Protein AF-A0AAJ2QF51-F1 (afdb_monomer_lite)

Sequence (92 aa):
MTASATRHLRKATSAWATVNISPVERFGRILVGLAAAIAGILLLTTATAALAVAMEVLLILTGFDLLVTGGLGHCPLYTKLGHIPRSLRSPL

Radius of gyration: 21.38 Å; chains: 1; bounding box: 45×31×70 Å

Structure (mmCIF, N/CA/C/O backbone):
data_AF-A0AAJ2QF51-F1
#
_entry.id   AF-A0AAJ2QF51-F1
#
loop_
_atom_site.group_PDB
_atom_site.id
_atom_site.type_symbol
_atom_site.label_atom_id
_atom_site.label_alt_id
_atom_site.label_comp_id
_atom_site.label_asym_id
_atom_site.label_entity_id
_atom_site.label_seq_id
_atom_site.pdbx_PDB_ins_code
_atom_site.Cartn_x
_atom_site.Cartn_y
_atom_site.Cartn_z
_atom_site.occupancy
_atom_site.B_iso_or_equiv
_atom_site.auth_seq_id
_atom_site.auth_comp_id
_atom_site.auth_asym_id
_atom_site.auth_atom_id
_atom_site.pdbx_PDB_model_num
ATOM 1 N N . MET A 1 1 ? -26.006 15.100 50.244 1.00 47.62 1 MET A N 1
ATOM 2 C CA . MET A 1 1 ? -26.751 14.742 49.017 1.00 47.62 1 MET A CA 1
ATOM 3 C C . MET A 1 1 ? -26.331 15.701 47.907 1.00 47.62 1 MET A C 1
ATOM 5 O O . MET A 1 1 ? -26.825 16.807 47.955 1.00 47.62 1 MET A O 1
ATOM 9 N N . THR A 1 2 ? -25.407 15.330 47.000 1.00 48.12 2 THR A N 1
ATOM 10 C CA . THR A 1 2 ? -25.172 15.941 45.654 1.00 48.12 2 THR A CA 1
ATOM 11 C C . THR A 1 2 ? -23.841 15.437 45.063 1.00 48.12 2 THR A C 1
ATOM 13 O O . THR A 1 2 ? -22.836 16.138 45.072 1.00 48.12 2 THR A O 1
ATOM 16 N N . ALA A 1 3 ? -23.796 14.197 44.569 1.00 46.56 3 ALA A N 1
ATOM 17 C CA . ALA A 1 3 ? -22.632 13.694 43.817 1.00 46.56 3 ALA A CA 1
ATOM 18 C C . ALA A 1 3 ? -23.001 12.622 42.767 1.00 46.56 3 ALA A C 1
ATOM 20 O O . ALA A 1 3 ? -22.171 11.792 42.407 1.00 46.56 3 ALA A O 1
ATOM 21 N N . SER A 1 4 ? -24.254 12.609 42.290 1.00 45.59 4 SER A N 1
ATOM 22 C CA . SER A 1 4 ? -24.768 11.559 41.386 1.00 45.59 4 SER A CA 1
ATOM 23 C C . SER A 1 4 ? -25.034 12.035 39.946 1.00 45.59 4 SER A C 1
ATOM 25 O O . SER A 1 4 ? -25.297 11.226 39.064 1.00 45.59 4 SER A O 1
ATOM 27 N N . ALA A 1 5 ? -24.926 13.338 39.662 1.00 49.03 5 ALA A N 1
ATOM 28 C CA . ALA A 1 5 ? -25.340 13.906 38.371 1.00 49.03 5 ALA A CA 1
ATOM 29 C C . ALA A 1 5 ? -24.226 13.998 37.305 1.00 49.03 5 ALA A C 1
ATOM 31 O O . ALA A 1 5 ? -24.494 14.369 36.168 1.00 49.03 5 ALA A O 1
ATOM 32 N N . THR A 1 6 ? -22.975 13.647 37.626 1.00 46.69 6 THR A N 1
ATOM 33 C CA . THR A 1 6 ? -21.824 13.830 36.714 1.00 46.69 6 THR A CA 1
ATOM 34 C C . THR A 1 6 ? -21.271 12.537 36.106 1.00 46.69 6 THR A C 1
ATOM 36 O O . THR A 1 6 ? -20.352 12.592 35.289 1.00 46.69 6 THR A O 1
ATOM 39 N N . ARG A 1 7 ? -21.819 11.356 36.437 1.00 45.94 7 ARG A N 1
ATOM 40 C CA . ARG A 1 7 ? -21.351 10.075 35.859 1.00 45.94 7 ARG A CA 1
ATOM 41 C C . ARG A 1 7 ? -21.950 9.730 34.495 1.00 45.94 7 ARG A C 1
ATOM 43 O O . ARG A 1 7 ? -21.298 9.009 33.746 1.00 45.94 7 ARG A O 1
ATOM 50 N N . HIS A 1 8 ? -23.117 10.264 34.136 1.00 41.44 8 HIS A N 1
ATOM 51 C CA . HIS A 1 8 ? -23.781 9.924 32.868 1.00 41.44 8 HIS A CA 1
ATOM 52 C C . HIS A 1 8 ? -23.265 10.702 31.644 1.00 41.44 8 HIS A C 1
ATOM 54 O O . HIS A 1 8 ? -23.506 10.282 30.518 1.00 41.44 8 HIS A O 1
ATOM 60 N N . LEU A 1 9 ? -22.491 11.777 31.834 1.00 52.81 9 LEU A N 1
ATOM 61 C CA . LEU A 1 9 ? -22.000 12.630 30.738 1.00 52.81 9 LEU A CA 1
ATOM 62 C C . LEU A 1 9 ? -20.602 12.248 30.209 1.00 52.81 9 LEU A C 1
ATOM 64 O O . LEU A 1 9 ? -20.106 12.871 29.278 1.00 52.81 9 LEU A O 1
ATOM 68 N N . ARG A 1 10 ? -19.963 11.198 30.746 1.00 45.47 10 ARG A N 1
ATOM 69 C CA . ARG A 1 10 ? -18.640 10.711 30.288 1.00 45.47 10 ARG A CA 1
ATOM 70 C C . ARG A 1 10 ? -18.695 9.530 29.318 1.00 45.47 10 ARG A C 1
ATOM 72 O O . ARG A 1 10 ? -17.731 8.780 29.192 1.00 45.47 10 ARG A O 1
ATOM 79 N N . LYS A 1 11 ? -19.812 9.359 28.615 1.00 44.59 11 LYS A N 1
ATOM 80 C CA . LYS A 1 11 ? -19.908 8.375 27.533 1.00 44.59 11 LYS A CA 1
ATOM 81 C C . LYS A 1 11 ? -20.580 8.942 26.290 1.00 44.59 11 LYS A C 1
ATOM 83 O O . LYS A 1 11 ? -21.321 8.251 25.609 1.00 44.59 11 LYS A O 1
ATOM 88 N N . ALA A 1 12 ? -20.229 10.172 25.922 1.00 49.94 12 ALA A N 1
ATOM 89 C CA . ALA A 1 12 ? -20.209 10.538 24.509 1.00 49.94 12 ALA A CA 1
ATOM 90 C C . ALA A 1 12 ? -19.013 9.830 23.840 1.00 49.94 12 ALA A C 1
ATOM 92 O O . ALA A 1 12 ? -18.081 10.456 23.344 1.00 49.94 12 ALA A O 1
ATOM 93 N N . THR A 1 13 ? -18.984 8.495 23.899 1.00 48.31 13 THR A N 1
ATOM 94 C CA . THR A 1 13 ? -18.087 7.696 23.073 1.00 48.31 13 THR A CA 1
ATOM 95 C C . THR A 1 13 ? -18.585 7.867 21.654 1.00 48.31 13 THR A C 1
ATOM 97 O O . THR A 1 13 ? -19.532 7.202 21.255 1.00 48.31 13 THR A O 1
ATOM 100 N N . SER A 1 14 ? -18.000 8.852 20.971 1.00 46.47 14 SER A N 1
ATOM 101 C CA . SER A 1 14 ? -17.802 8.915 19.529 1.00 46.47 14 SER A CA 1
ATOM 102 C C . SER A 1 14 ? -18.845 8.123 18.738 1.00 46.47 14 SER A C 1
ATOM 104 O O . SER A 1 14 ? -18.689 6.923 18.525 1.00 46.47 14 SER A O 1
ATOM 106 N N . ALA A 1 15 ? -19.882 8.791 18.234 1.00 48.62 15 ALA A N 1
ATOM 107 C CA . ALA A 1 15 ? -20.789 8.191 17.253 1.00 48.62 15 ALA A CA 1
ATOM 108 C C . ALA A 1 15 ? -20.038 7.665 16.002 1.00 48.62 15 ALA A C 1
ATOM 110 O O . ALA A 1 15 ? -20.565 6.842 15.264 1.00 48.62 15 ALA A O 1
ATOM 111 N N . TRP A 1 16 ? -18.775 8.062 15.808 1.00 44.50 16 TRP A N 1
ATOM 112 C CA . TRP A 1 16 ? -17.847 7.567 14.787 1.00 44.50 16 TRP A CA 1
ATOM 113 C C . TRP A 1 16 ? -17.234 6.197 15.103 1.00 44.50 16 TRP A C 1
ATOM 115 O O . TRP A 1 16 ? -16.754 5.525 14.198 1.00 44.50 16 TRP A O 1
ATOM 125 N N . ALA A 1 17 ? -17.284 5.741 16.359 1.00 48.91 17 ALA A N 1
ATOM 126 C CA . ALA A 1 17 ? -16.865 4.395 16.760 1.00 48.91 17 ALA A CA 1
ATOM 127 C C . ALA A 1 17 ? -17.826 3.293 16.263 1.00 48.91 17 ALA A C 1
ATOM 129 O O . ALA A 1 17 ? -17.612 2.118 16.547 1.00 48.91 17 ALA A O 1
ATOM 130 N N . THR A 1 18 ? -18.892 3.665 15.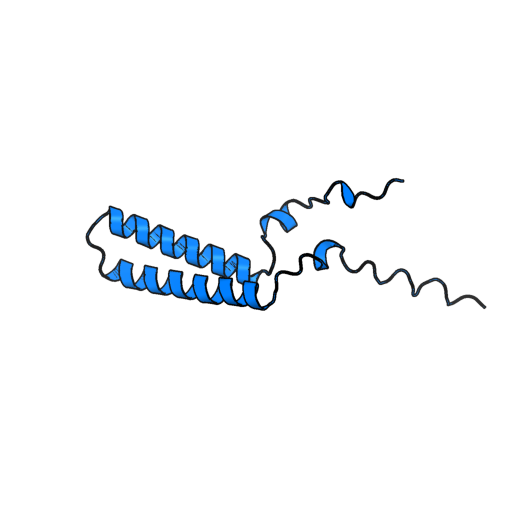545 1.00 42.78 18 THR A N 1
ATOM 131 C CA . THR A 1 18 ? -19.926 2.748 15.043 1.00 42.78 18 THR A CA 1
ATOM 132 C C . THR A 1 18 ? -19.769 2.369 13.570 1.00 42.78 18 THR A C 1
ATOM 134 O O . THR A 1 18 ? -20.535 1.540 13.081 1.00 42.78 18 THR A O 1
ATOM 137 N N . VAL A 1 19 ? -18.754 2.881 12.860 1.00 51.06 19 VAL A N 1
ATOM 138 C CA . VAL A 1 19 ? -18.343 2.275 11.583 1.00 51.06 19 VAL A CA 1
ATOM 139 C C . VAL A 1 19 ? -17.576 0.998 11.922 1.00 51.06 19 VAL A C 1
ATOM 141 O O . VAL A 1 19 ? -16.352 0.980 12.009 1.00 51.06 19 VAL A O 1
ATOM 144 N N . ASN A 1 20 ? -18.329 -0.063 12.206 1.00 51.31 20 ASN A N 1
ATOM 145 C CA . ASN A 1 20 ? -17.826 -1.386 12.543 1.00 51.31 20 ASN A CA 1
ATOM 146 C C . ASN A 1 20 ? -17.257 -2.051 11.279 1.00 51.31 20 ASN A C 1
ATOM 148 O O . ASN A 1 20 ? -17.848 -2.993 10.753 1.00 51.31 20 ASN A O 1
ATOM 152 N N . ILE A 1 21 ? -16.135 -1.543 10.751 1.00 59.09 21 ILE A N 1
ATOM 153 C CA . ILE A 1 21 ? -15.324 -2.334 9.822 1.00 59.09 21 ILE A CA 1
ATOM 154 C C . ILE A 1 21 ? -14.952 -3.597 10.587 1.00 59.09 21 ILE A C 1
ATOM 156 O O . ILE A 1 21 ? -14.291 -3.535 11.628 1.00 59.09 21 ILE A O 1
ATOM 160 N N . SER A 1 22 ? -15.435 -4.742 10.101 1.00 70.12 22 SER A N 1
ATOM 161 C CA . SER A 1 22 ? -15.181 -6.006 10.776 1.00 70.12 22 SER A CA 1
ATOM 162 C C . SER A 1 22 ? -13.665 -6.226 10.873 1.00 70.12 22 SER A C 1
ATOM 164 O O . SER A 1 22 ? -12.938 -5.909 9.923 1.00 70.12 22 SER A O 1
ATOM 166 N N . PRO A 1 23 ? -13.151 -6.785 11.984 1.00 73.31 23 PRO A N 1
ATOM 167 C CA . PRO A 1 23 ? -11.732 -7.115 12.091 1.00 73.31 23 PRO A CA 1
ATOM 168 C C . PRO A 1 23 ? -11.249 -7.948 10.897 1.00 73.31 23 PRO A C 1
ATOM 170 O O . PRO A 1 23 ? -10.141 -7.747 10.413 1.00 73.31 23 PRO A O 1
ATOM 173 N N . VAL A 1 24 ? -12.116 -8.818 10.370 1.00 78.31 24 VAL A N 1
ATOM 174 C CA . VAL A 1 24 ? -11.853 -9.640 9.184 1.00 78.31 24 VAL A CA 1
ATOM 175 C C . VAL A 1 24 ? -11.641 -8.791 7.932 1.00 78.31 24 VAL A C 1
ATOM 177 O O . VAL A 1 24 ? -10.656 -8.999 7.233 1.00 78.31 24 VAL A O 1
ATOM 180 N N . GLU A 1 25 ? -12.501 -7.808 7.657 1.00 79.06 25 GLU A N 1
ATOM 181 C CA . GLU A 1 25 ? -12.322 -6.905 6.511 1.00 79.06 25 GLU A CA 1
ATOM 182 C C . GLU A 1 25 ? -11.029 -6.092 6.642 1.00 79.06 25 GLU A C 1
ATOM 184 O O . GLU A 1 25 ? -10.288 -5.917 5.673 1.00 79.06 25 GLU A O 1
ATOM 189 N N . ARG A 1 26 ? -10.715 -5.650 7.863 1.00 81.81 26 ARG A N 1
ATOM 190 C CA . ARG A 1 26 ? -9.476 -4.936 8.164 1.00 81.81 26 ARG A CA 1
ATOM 191 C C . ARG A 1 26 ? -8.242 -5.784 7.849 1.00 81.81 26 ARG A C 1
ATOM 193 O O . ARG A 1 26 ? -7.355 -5.334 7.126 1.00 81.81 26 ARG A O 1
ATOM 200 N N . PHE A 1 27 ? -8.192 -7.010 8.369 1.00 85.00 27 PHE A N 1
ATOM 201 C CA . PHE A 1 27 ? -7.101 -7.943 8.092 1.00 85.00 27 PHE A CA 1
ATOM 202 C C . PHE A 1 27 ? -7.045 -8.320 6.612 1.00 85.00 27 PHE A C 1
ATOM 204 O 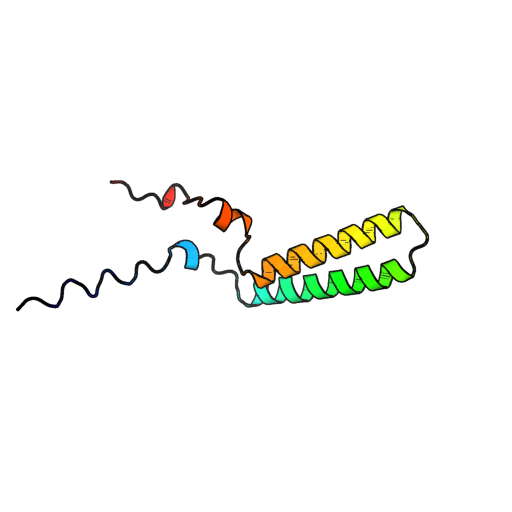O . PHE A 1 27 ? -5.954 -8.373 6.053 1.00 85.00 27 PHE A O 1
ATOM 211 N N . GLY A 1 28 ? -8.195 -8.495 5.957 1.00 88.88 28 GLY A N 1
ATOM 212 C CA . GLY A 1 28 ? -8.278 -8.747 4.521 1.00 88.88 28 GLY A CA 1
ATOM 213 C C . GLY A 1 28 ? -7.601 -7.646 3.707 1.00 88.88 28 GLY A C 1
ATOM 214 O O . GLY A 1 28 ? -6.724 -7.938 2.901 1.00 88.88 28 GLY A O 1
ATOM 215 N N . ARG A 1 29 ? -7.925 -6.374 3.971 1.00 89.50 29 ARG A N 1
ATOM 216 C CA . ARG A 1 29 ? -7.308 -5.223 3.287 1.00 89.50 29 ARG A CA 1
ATOM 217 C C . ARG A 1 29 ? -5.800 -5.135 3.520 1.00 89.50 29 ARG A C 1
ATOM 219 O O . ARG A 1 29 ? -5.059 -4.904 2.571 1.00 89.50 29 ARG A O 1
ATOM 226 N N . ILE A 1 30 ? -5.344 -5.368 4.752 1.00 90.19 30 ILE A N 1
ATOM 227 C CA . ILE A 1 30 ? -3.913 -5.364 5.100 1.00 90.19 30 ILE A CA 1
ATOM 228 C C . ILE A 1 30 ? -3.173 -6.480 4.358 1.00 90.19 30 ILE A C 1
ATOM 230 O O . ILE A 1 30 ? -2.161 -6.217 3.714 1.00 90.19 30 ILE A O 1
ATOM 234 N N . LEU A 1 31 ? -3.674 -7.716 4.430 1.00 95.81 31 LEU A N 1
ATOM 235 C CA . LEU A 1 31 ? -3.019 -8.877 3.826 1.00 95.81 31 LEU A CA 1
ATOM 236 C C . LEU A 1 31 ? -3.009 -8.785 2.299 1.00 95.81 31 LEU A C 1
ATOM 238 O O . LEU A 1 31 ? -1.965 -8.990 1.686 1.00 95.81 31 LEU A O 1
ATOM 242 N N . VAL A 1 32 ? -4.143 -8.429 1.690 1.00 96.69 32 VAL A N 1
ATOM 243 C CA . VAL A 1 32 ? -4.251 -8.255 0.234 1.00 96.69 32 VAL A CA 1
ATOM 244 C C . VAL A 1 32 ? -3.401 -7.075 -0.232 1.00 96.69 32 VAL A C 1
ATOM 246 O O . VAL A 1 32 ? -2.686 -7.204 -1.221 1.00 96.69 32 VAL A O 1
ATOM 249 N N . GLY A 1 33 ? -3.422 -5.951 0.490 1.00 95.88 33 GLY A N 1
ATOM 250 C CA . GLY A 1 33 ? -2.617 -4.774 0.167 1.00 95.88 33 GLY A CA 1
ATOM 251 C C . GLY A 1 33 ? -1.117 -5.054 0.218 1.00 95.88 33 GLY A C 1
ATOM 252 O O . GLY A 1 33 ? -0.390 -4.736 -0.724 1.00 95.88 33 GLY A O 1
ATOM 253 N N . LEU A 1 34 ? -0.661 -5.729 1.278 1.00 96.50 34 LEU A N 1
ATOM 254 C CA . LEU A 1 34 ? 0.732 -6.148 1.422 1.00 96.50 34 LEU A CA 1
ATOM 255 C C . LEU A 1 34 ? 1.140 -7.130 0.316 1.00 96.50 34 LEU A C 1
ATOM 257 O O . LEU A 1 34 ? 2.191 -6.956 -0.299 1.00 96.50 34 LEU A O 1
ATOM 261 N N . ALA A 1 35 ? 0.305 -8.133 0.034 1.00 97.88 35 ALA A N 1
ATOM 262 C CA . ALA A 1 35 ? 0.564 -9.108 -1.020 1.00 97.88 35 ALA A CA 1
ATOM 263 C C . ALA A 1 35 ? 0.660 -8.442 -2.402 1.00 97.88 35 ALA A C 1
ATOM 265 O O . ALA A 1 35 ? 1.597 -8.722 -3.147 1.00 97.88 35 ALA A O 1
ATOM 266 N N . ALA A 1 36 ? -0.258 -7.524 -2.721 1.00 97.44 36 ALA A N 1
ATOM 267 C CA . ALA A 1 36 ? -0.249 -6.769 -3.970 1.00 97.44 36 ALA A CA 1
ATOM 268 C C . ALA A 1 36 ? 1.009 -5.898 -4.109 1.00 97.44 36 ALA A C 1
ATOM 270 O O . ALA A 1 36 ? 1.642 -5.907 -5.164 1.00 97.44 36 ALA A O 1
ATOM 271 N N . ALA A 1 37 ? 1.414 -5.200 -3.043 1.00 96.94 37 ALA A N 1
ATOM 272 C CA . ALA A 1 37 ? 2.622 -4.380 -3.052 1.00 96.94 37 ALA A CA 1
ATOM 273 C C . ALA A 1 37 ? 3.890 -5.222 -3.274 1.00 96.94 37 ALA A C 1
ATOM 275 O O . ALA A 1 37 ? 4.709 -4.880 -4.124 1.00 96.94 37 ALA A O 1
ATOM 276 N N . ILE A 1 38 ? 4.033 -6.348 -2.563 1.00 98.12 38 ILE A N 1
ATOM 277 C CA . ILE A 1 38 ? 5.179 -7.256 -2.728 1.00 98.12 38 ILE A CA 1
ATOM 278 C C . ILE A 1 38 ? 5.203 -7.843 -4.142 1.00 98.12 38 ILE A C 1
ATOM 280 O O . ILE A 1 38 ? 6.242 -7.808 -4.798 1.00 98.12 38 ILE A O 1
ATOM 284 N N . ALA A 1 39 ? 4.069 -8.350 -4.632 1.00 97.81 39 ALA A N 1
ATOM 285 C CA . ALA A 1 39 ? 3.974 -8.919 -5.972 1.00 97.81 39 ALA A CA 1
ATOM 286 C C . ALA A 1 39 ? 4.321 -7.887 -7.055 1.00 97.81 39 ALA A C 1
ATOM 288 O O 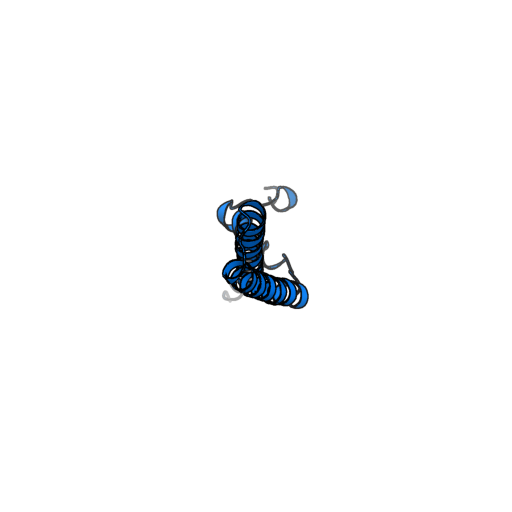. ALA A 1 39 ? 5.098 -8.193 -7.954 1.00 97.81 39 ALA A O 1
ATOM 289 N N . GLY A 1 40 ? 3.809 -6.657 -6.940 1.00 97.06 40 GLY A N 1
ATOM 290 C CA . GLY A 1 40 ? 4.134 -5.570 -7.861 1.00 97.06 40 GLY A CA 1
ATOM 291 C C . GLY A 1 40 ? 5.621 -5.210 -7.858 1.00 97.06 40 GLY A C 1
ATOM 292 O O . GLY A 1 40 ? 6.205 -5.071 -8.927 1.00 97.06 40 GLY A O 1
ATOM 293 N N . ILE A 1 41 ? 6.261 -5.136 -6.683 1.00 97.50 41 ILE A N 1
ATOM 294 C CA . ILE A 1 41 ? 7.710 -4.887 -6.576 1.00 97.50 41 ILE A CA 1
ATOM 295 C C . ILE A 1 41 ? 8.507 -6.000 -7.262 1.00 97.50 41 ILE A C 1
ATOM 297 O O . ILE A 1 41 ? 9.448 -5.708 -7.995 1.00 97.50 41 ILE A O 1
ATOM 301 N N . LEU A 1 42 ? 8.136 -7.265 -7.044 1.00 98.12 42 LEU A N 1
ATOM 302 C CA . LEU A 1 42 ? 8.812 -8.405 -7.666 1.00 98.12 42 LEU A CA 1
ATOM 303 C C . LEU A 1 42 ? 8.650 -8.395 -9.191 1.00 98.12 42 LEU A C 1
ATOM 305 O O . LEU A 1 42 ? 9.645 -8.550 -9.897 1.00 98.12 42 LEU A O 1
ATOM 309 N N . LEU A 1 43 ? 7.436 -8.161 -9.698 1.00 96.88 43 LEU A N 1
ATOM 310 C CA . LEU A 1 43 ? 7.165 -8.059 -11.138 1.00 96.88 43 LEU A CA 1
ATOM 311 C C . LEU A 1 43 ? 7.998 -6.946 -11.791 1.00 96.88 43 LEU A C 1
ATOM 313 O O . LEU A 1 43 ? 8.658 -7.193 -12.805 1.00 96.88 43 LEU A O 1
ATOM 317 N N . LEU A 1 44 ? 8.088 -5.788 -11.129 1.00 96.00 44 LEU A N 1
ATOM 318 C CA . LEU A 1 44 ? 8.836 -4.622 -11.602 1.00 96.00 44 LEU A CA 1
ATOM 319 C C . LEU A 1 44 ? 10.326 -4.892 -11.831 1.00 96.00 44 LEU A C 1
ATOM 321 O O . LEU A 1 44 ? 10.931 -4.277 -12.704 1.00 96.00 44 LEU A O 1
ATOM 325 N N . THR A 1 45 ? 10.923 -5.852 -11.117 1.00 96.75 45 THR A N 1
ATOM 326 C CA . THR A 1 45 ? 12.329 -6.240 -11.346 1.00 96.75 45 THR A CA 1
ATOM 327 C C . THR A 1 45 ? 12.568 -6.923 -12.694 1.00 96.75 45 THR A C 1
ATOM 329 O O . THR A 1 45 ? 13.710 -7.010 -13.143 1.00 96.75 45 THR A O 1
ATOM 332 N N . THR A 1 46 ? 11.507 -7.401 -13.345 1.00 96.56 46 THR A N 1
ATOM 333 C CA . THR A 1 46 ? 11.575 -8.173 -14.595 1.00 96.56 46 THR A CA 1
ATOM 334 C C . THR A 1 46 ? 10.890 -7.486 -15.777 1.00 96.56 46 THR A C 1
ATOM 336 O O . THR A 1 46 ? 10.960 -7.979 -16.905 1.00 96.56 46 THR A O 1
ATOM 339 N N . ALA A 1 47 ? 10.239 -6.345 -15.548 1.00 94.38 47 ALA A N 1
ATOM 340 C CA . ALA A 1 47 ? 9.458 -5.660 -16.561 1.00 94.38 47 ALA A CA 1
ATOM 341 C C . ALA A 1 47 ? 10.338 -4.994 -17.626 1.00 94.38 47 ALA A C 1
ATOM 343 O O . ALA A 1 47 ? 11.240 -4.211 -17.336 1.00 94.38 47 ALA A O 1
ATOM 344 N N . THR A 1 48 ? 10.033 -5.278 -18.891 1.00 94.81 48 THR A N 1
ATOM 345 C CA . THR A 1 48 ? 10.743 -4.721 -20.058 1.00 94.81 48 THR A CA 1
ATOM 346 C C . THR A 1 48 ? 9.859 -3.818 -20.918 1.00 94.81 48 THR A C 1
ATOM 348 O O . THR A 1 48 ? 10.364 -3.047 -21.732 1.00 94.81 48 THR A O 1
ATOM 351 N N . ALA A 1 49 ? 8.538 -3.876 -20.730 1.00 97.56 49 ALA A N 1
ATOM 352 C CA . ALA A 1 49 ? 7.567 -3.079 -21.468 1.00 97.56 49 ALA A CA 1
ATOM 353 C C . ALA A 1 49 ? 7.057 -1.904 -20.624 1.00 97.56 49 ALA A C 1
ATOM 355 O O . ALA A 1 49 ? 6.660 -2.084 -19.474 1.00 97.56 49 ALA A O 1
ATOM 356 N N . ALA A 1 50 ? 6.970 -0.713 -21.223 1.00 97.25 50 ALA A N 1
ATOM 357 C CA . ALA A 1 50 ? 6.507 0.496 -20.534 1.00 97.25 50 ALA A CA 1
ATOM 358 C C . ALA A 1 50 ? 5.093 0.351 -19.938 1.00 97.25 50 ALA A C 1
ATOM 360 O O . ALA A 1 50 ? 4.827 0.828 -18.837 1.00 97.25 50 ALA A O 1
ATOM 361 N N . LEU A 1 51 ? 4.192 -0.347 -20.639 1.00 97.69 51 LEU A N 1
ATOM 362 C CA . LEU A 1 51 ? 2.845 -0.616 -20.134 1.00 97.69 51 LEU A CA 1
ATOM 363 C C . LEU A 1 51 ? 2.856 -1.547 -18.909 1.00 97.69 51 LEU A C 1
ATOM 365 O O . LEU A 1 51 ? 2.068 -1.335 -17.991 1.00 97.69 51 LEU A O 1
ATOM 369 N N . ALA A 1 52 ? 3.747 -2.544 -18.877 1.00 96.50 52 ALA A N 1
ATOM 370 C CA . ALA A 1 52 ? 3.888 -3.450 -17.736 1.00 96.50 52 ALA A CA 1
ATOM 371 C C . ALA A 1 52 ? 4.377 -2.687 -16.499 1.00 96.50 52 ALA A C 1
ATOM 373 O O . ALA A 1 52 ? 3.720 -2.729 -15.463 1.00 96.50 52 ALA A O 1
ATOM 374 N N . VAL A 1 53 ? 5.421 -1.866 -16.667 1.00 97.50 53 VAL A N 1
ATOM 375 C CA . VAL A 1 53 ? 5.927 -0.968 -15.617 1.00 97.50 53 VAL A CA 1
ATOM 376 C C . VAL A 1 53 ? 4.805 -0.085 -15.061 1.00 97.50 53 VAL A C 1
ATOM 378 O O . VAL A 1 53 ? 4.650 0.034 -13.847 1.00 97.50 53 VAL A O 1
ATOM 381 N N . ALA A 1 54 ? 3.979 0.511 -15.927 1.00 98.19 54 ALA A N 1
ATOM 382 C CA . ALA A 1 54 ? 2.859 1.340 -15.486 1.00 98.19 54 ALA A CA 1
ATOM 383 C C . ALA A 1 54 ? 1.819 0.545 -14.673 1.00 98.19 54 ALA A C 1
ATOM 385 O O . ALA A 1 54 ? 1.377 1.013 -13.623 1.00 98.19 54 ALA A O 1
ATOM 386 N N . MET A 1 55 ? 1.443 -0.656 -15.125 1.00 97.75 55 MET A N 1
ATOM 387 C CA . MET A 1 55 ? 0.505 -1.529 -14.404 1.00 97.75 55 MET A CA 1
ATOM 388 C C . MET A 1 55 ? 1.048 -1.963 -13.040 1.00 97.75 55 MET A C 1
ATOM 390 O O . MET A 1 55 ? 0.315 -1.959 -12.054 1.00 97.75 55 MET A O 1
ATOM 394 N N . GLU A 1 56 ? 2.329 -2.298 -12.960 1.00 97.50 56 GLU A N 1
ATOM 395 C CA . GLU A 1 56 ? 2.979 -2.729 -11.723 1.00 97.50 56 GLU A CA 1
ATOM 396 C C . GLU A 1 56 ? 3.094 -1.583 -10.719 1.00 97.50 56 GLU A C 1
ATOM 398 O O . GLU A 1 56 ? 2.789 -1.766 -9.543 1.00 97.50 56 GLU A O 1
ATOM 403 N N . VAL A 1 57 ? 3.437 -0.373 -11.172 1.00 98.00 57 VAL A N 1
ATOM 404 C CA . VAL A 1 57 ? 3.426 0.822 -10.315 1.00 98.00 57 VAL A CA 1
ATOM 405 C C . VAL A 1 57 ? 2.021 1.083 -9.770 1.00 98.00 57 VAL A C 1
ATOM 407 O O . VAL A 1 57 ? 1.862 1.310 -8.570 1.00 98.00 57 VAL A O 1
ATOM 410 N N . LEU A 1 58 ? 0.984 1.000 -10.610 1.00 98.00 58 LEU A N 1
ATOM 411 C CA . LEU A 1 58 ? -0.406 1.143 -10.165 1.00 98.00 58 LEU A CA 1
ATOM 412 C C . LEU A 1 58 ? -0.813 0.048 -9.173 1.00 98.00 58 LEU A C 1
ATOM 414 O O . LEU A 1 58 ? -1.518 0.340 -8.205 1.00 98.00 58 LEU A O 1
ATOM 418 N N . LEU A 1 59 ? -0.356 -1.190 -9.371 1.00 97.44 59 LEU A N 1
ATOM 419 C CA . LEU A 1 59 ? -0.584 -2.297 -8.445 1.00 97.44 59 LEU A CA 1
ATOM 420 C C . LEU A 1 59 ? 0.071 -2.030 -7.085 1.00 97.44 59 LEU A C 1
ATOM 422 O O . LEU A 1 59 ? -0.582 -2.208 -6.058 1.00 97.44 59 LEU A O 1
ATOM 426 N N . ILE A 1 60 ? 1.320 -1.553 -7.067 1.00 97.75 60 ILE A N 1
ATOM 427 C CA . ILE A 1 60 ? 2.025 -1.186 -5.832 1.00 97.75 60 ILE A CA 1
ATOM 428 C C . ILE A 1 60 ? 1.270 -0.073 -5.102 1.00 97.75 60 ILE A C 1
ATOM 430 O O . ILE A 1 60 ? 1.008 -0.196 -3.906 1.00 97.75 60 ILE A O 1
ATOM 434 N N . LEU A 1 61 ? 0.887 0.992 -5.814 1.00 97.19 61 LEU A N 1
ATOM 435 C CA . LEU A 1 61 ? 0.147 2.120 -5.240 1.00 97.19 61 LEU A CA 1
ATOM 436 C C . LEU A 1 61 ? -1.209 1.683 -4.678 1.00 97.19 61 LEU A C 1
ATOM 438 O O . LEU A 1 61 ? -1.574 2.075 -3.571 1.00 97.19 61 LEU A O 1
ATOM 442 N N . THR A 1 62 ? -1.925 0.827 -5.406 1.00 96.19 62 THR A N 1
ATOM 443 C CA . THR A 1 62 ? -3.211 0.267 -4.971 1.00 96.19 62 THR A CA 1
ATOM 444 C C . THR A 1 62 ? -3.039 -0.644 -3.754 1.00 96.19 62 THR A C 1
ATOM 446 O O . THR A 1 62 ? -3.825 -0.573 -2.811 1.00 96.19 62 THR A O 1
ATOM 449 N N . GLY A 1 63 ? -1.988 -1.469 -3.728 1.00 95.56 63 GLY A N 1
ATOM 450 C CA . GLY A 1 63 ? -1.643 -2.304 -2.577 1.00 95.56 63 GLY A CA 1
ATOM 451 C C . GLY A 1 63 ? -1.346 -1.470 -1.331 1.00 95.56 63 GLY A C 1
ATOM 452 O O . GLY A 1 63 ? -1.851 -1.763 -0.246 1.00 95.56 63 GLY A O 1
ATOM 453 N N . PHE A 1 64 ? -0.598 -0.377 -1.495 1.00 94.25 64 PHE A N 1
ATOM 454 C CA . PHE A 1 64 ? -0.333 0.582 -0.425 1.00 94.25 64 PHE A CA 1
ATOM 455 C C . PHE A 1 64 ? -1.600 1.279 0.074 1.00 94.25 64 PHE A C 1
ATOM 457 O O . PHE A 1 64 ? -1.782 1.390 1.286 1.00 94.25 64 PHE A O 1
ATOM 464 N N . ASP A 1 65 ? -2.488 1.718 -0.819 1.00 91.50 65 ASP A N 1
ATOM 465 C CA . ASP A 1 65 ? -3.773 2.311 -0.435 1.00 91.50 65 ASP A CA 1
ATOM 466 C C . ASP A 1 65 ? -4.607 1.336 0.412 1.00 91.50 65 ASP A C 1
ATOM 468 O O . ASP A 1 65 ? -5.088 1.687 1.493 1.00 91.50 65 ASP A O 1
ATOM 472 N N . LEU A 1 66 ? -4.689 0.068 -0.003 1.00 88.38 66 LEU A N 1
ATOM 473 C CA . LEU A 1 66 ? -5.405 -0.971 0.738 1.00 88.38 66 LEU A CA 1
ATOM 474 C C . LEU A 1 66 ? -4.767 -1.258 2.107 1.00 88.38 66 LEU A C 1
ATOM 476 O O . LEU A 1 66 ? -5.472 -1.422 3.106 1.00 88.38 66 LEU A O 1
ATOM 480 N N . LEU A 1 67 ? -3.434 -1.266 2.175 1.00 88.69 67 LEU A N 1
ATOM 481 C CA . LEU A 1 67 ? -2.686 -1.452 3.415 1.00 88.69 67 LEU A CA 1
ATOM 482 C C . LEU A 1 67 ? -2.920 -0.294 4.393 1.00 88.69 67 LEU A C 1
ATOM 484 O O . LEU A 1 67 ? -3.180 -0.524 5.574 1.00 88.69 67 LEU A O 1
ATOM 488 N N . VAL A 1 68 ? -2.865 0.948 3.908 1.00 84.75 68 VAL A N 1
ATOM 489 C CA . VAL A 1 68 ? -3.082 2.158 4.713 1.00 84.75 68 VAL A CA 1
ATOM 490 C C . VAL A 1 68 ? -4.536 2.245 5.176 1.00 84.75 68 VAL A C 1
ATOM 492 O O . VAL A 1 68 ? -4.791 2.482 6.358 1.00 84.75 68 VAL A O 1
ATOM 495 N N . THR A 1 69 ? -5.500 1.990 4.290 1.00 83.38 69 THR A N 1
ATOM 496 C CA . THR A 1 69 ? -6.931 1.998 4.638 1.00 83.38 69 THR A CA 1
ATOM 497 C C . THR A 1 69 ? -7.299 0.865 5.600 1.00 83.38 69 THR A C 1
ATOM 499 O O . THR A 1 69 ? -8.0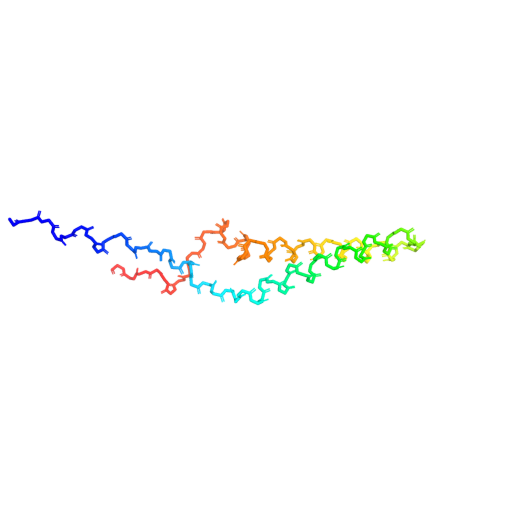74 1.084 6.533 1.00 83.38 69 THR A O 1
ATOM 502 N N . GLY A 1 70 ? -6.695 -0.319 5.459 1.00 81.44 70 GLY A N 1
ATOM 503 C CA . GLY A 1 70 ? -6.810 -1.409 6.429 1.00 81.44 70 GLY A CA 1
ATOM 504 C C . GLY A 1 70 ? -6.134 -1.090 7.771 1.00 81.44 70 GLY A C 1
ATOM 505 O O . GLY A 1 70 ? -6.704 -1.322 8.837 1.00 81.44 70 GLY A O 1
ATOM 506 N N . GLY A 1 71 ? -4.943 -0.490 7.759 1.00 78.12 71 GLY A N 1
ATOM 507 C CA . GLY A 1 71 ? -4.210 -0.108 8.968 1.00 78.12 71 GLY A CA 1
ATOM 508 C C . GLY A 1 71 ? -4.970 0.906 9.824 1.00 78.12 71 GLY A C 1
ATOM 509 O O . GLY A 1 71 ? -5.098 0.713 11.037 1.00 78.12 71 GLY A O 1
ATOM 510 N N . LEU A 1 72 ? -5.538 1.927 9.176 1.00 71.88 72 LEU A N 1
ATOM 511 C CA . LEU A 1 72 ? -6.278 3.016 9.814 1.00 71.88 72 LEU A CA 1
ATOM 512 C C . LEU A 1 72 ? -7.669 2.608 10.321 1.00 71.88 72 LEU A C 1
ATOM 514 O O . LEU A 1 72 ? -8.219 3.291 11.180 1.00 71.88 72 LEU A O 1
ATOM 518 N N . GLY A 1 73 ? -8.251 1.514 9.818 1.00 61.00 73 GLY A N 1
ATOM 519 C CA . GLY A 1 73 ? -9.559 1.023 10.275 1.00 61.00 73 GLY A CA 1
ATOM 520 C C . GLY A 1 73 ? -10.744 1.945 9.948 1.00 61.00 73 GLY A C 1
ATOM 521 O O . GLY A 1 73 ? -11.864 1.653 10.352 1.00 61.00 73 GLY A O 1
ATOM 522 N N . HIS A 1 74 ? -10.513 3.039 9.217 1.00 56.72 74 HIS A N 1
ATOM 523 C CA . HIS A 1 74 ? -11.521 3.891 8.590 1.00 56.72 74 HIS A CA 1
ATOM 524 C C . HIS A 1 74 ? -10.868 4.643 7.404 1.00 56.72 74 HIS A C 1
ATOM 526 O O . HIS A 1 74 ? -9.663 4.898 7.420 1.00 56.72 74 HIS A O 1
ATOM 532 N N . CYS A 1 75 ? -11.638 5.020 6.373 1.00 56.00 75 CYS A N 1
ATOM 533 C CA . CYS A 1 75 ? -11.114 5.800 5.240 1.00 56.00 75 CYS A CA 1
ATOM 534 C C . CYS A 1 75 ? -10.666 7.211 5.680 1.00 56.00 75 CYS A C 1
ATOM 536 O O . CYS A 1 75 ? -11.556 8.026 5.943 1.00 56.00 75 CYS A O 1
ATOM 538 N N . PRO A 1 76 ? -9.359 7.565 5.676 1.00 55.78 76 PRO A N 1
ATOM 539 C CA . PRO A 1 76 ? -8.806 8.812 6.243 1.00 55.78 76 PRO A CA 1
ATOM 540 C C . PRO A 1 76 ? -9.470 10.101 5.739 1.00 55.78 76 PRO A C 1
ATOM 542 O O . PRO A 1 76 ? -9.482 11.118 6.438 1.00 55.78 76 PRO A O 1
ATOM 545 N N . LEU A 1 77 ? -10.084 10.042 4.556 1.00 54.53 77 LEU A N 1
ATOM 546 C CA . LEU A 1 77 ? -10.885 11.115 3.979 1.00 54.53 77 LEU A CA 1
ATOM 547 C C . LEU A 1 77 ? -12.021 11.573 4.914 1.00 54.53 77 LEU A C 1
ATOM 549 O O . LEU A 1 77 ? -12.200 12.769 5.092 1.00 54.53 77 LEU A O 1
ATOM 553 N N . TYR A 1 78 ? -12.738 10.658 5.575 1.00 50.62 78 TYR A N 1
ATOM 554 C CA . TYR A 1 78 ? -13.884 11.008 6.431 1.00 50.62 78 TYR A CA 1
ATOM 555 C C . TYR A 1 78 ? -13.492 11.683 7.753 1.00 50.62 78 TYR A C 1
ATOM 557 O O . TYR A 1 78 ? -14.234 12.533 8.241 1.00 50.62 78 TYR A O 1
ATOM 565 N N . THR A 1 79 ? -12.313 11.372 8.300 1.00 53.00 79 THR A N 1
ATOM 566 C CA . THR A 1 79 ? -11.792 12.027 9.513 1.00 53.00 79 THR A CA 1
ATOM 567 C C . THR A 1 79 ? -11.264 13.408 9.176 1.00 53.00 79 THR A C 1
ATOM 569 O O . THR A 1 79 ? -11.491 14.346 9.934 1.00 53.00 79 THR A O 1
ATOM 572 N N . LYS A 1 80 ? -10.636 13.575 8.003 1.00 55.56 80 LYS A N 1
ATOM 573 C CA . LYS A 1 80 ? -10.228 14.902 7.530 1.00 55.56 80 LYS A CA 1
ATOM 574 C C . LYS A 1 80 ? -11.406 15.798 7.151 1.00 55.56 80 LYS A C 1
ATOM 576 O O . LYS A 1 80 ? -11.300 17.007 7.314 1.00 55.56 80 LYS A O 1
ATOM 581 N N . LEU A 1 81 ? -12.515 15.234 6.667 1.00 58.72 81 LEU A N 1
ATOM 582 C CA . LEU A 1 81 ? -13.672 16.024 6.235 1.00 58.72 81 LEU A CA 1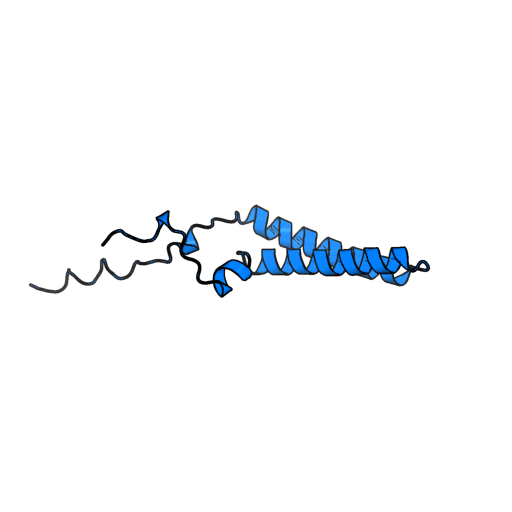
ATOM 583 C C . LEU A 1 81 ? -14.572 16.491 7.388 1.00 58.72 81 LEU A C 1
ATOM 585 O O . LEU A 1 81 ? -15.456 17.310 7.151 1.00 58.72 81 LEU A O 1
ATOM 589 N N . GLY A 1 82 ? -14.401 15.964 8.609 1.00 59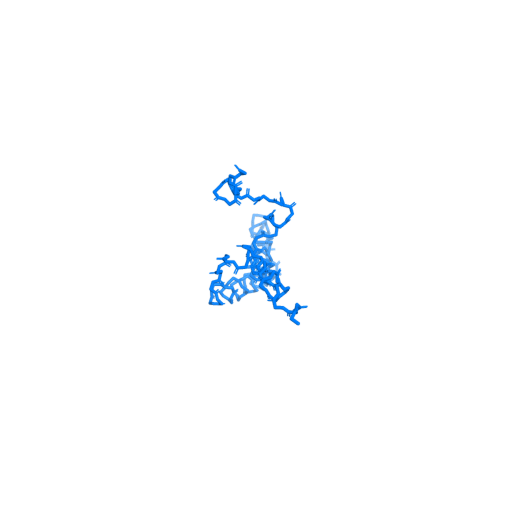.28 82 GLY A N 1
ATOM 590 C CA . GLY A 1 82 ? -15.224 16.334 9.770 1.00 59.28 82 GLY A CA 1
ATOM 591 C C . GLY A 1 82 ? -16.735 16.178 9.536 1.00 59.28 82 GLY A C 1
ATOM 592 O O . GLY A 1 82 ? -17.542 16.839 10.189 1.00 59.28 82 GLY A O 1
ATOM 593 N N . HIS A 1 83 ? -17.137 15.358 8.559 1.00 63.62 83 HIS A N 1
ATOM 594 C CA . HIS A 1 83 ? -18.497 15.365 8.037 1.00 63.62 83 HIS A CA 1
ATOM 595 C C . HIS A 1 83 ? -19.434 14.566 8.939 1.00 63.62 83 HIS A C 1
ATOM 597 O O . HIS A 1 83 ? -19.476 13.339 8.875 1.00 63.62 83 HIS A O 1
ATOM 603 N N . ILE A 1 84 ? -20.209 15.269 9.765 1.00 62.22 84 ILE A N 1
ATOM 604 C CA . ILE A 1 84 ? -21.306 14.669 10.527 1.00 62.22 84 ILE A CA 1
ATOM 605 C C . ILE A 1 84 ? -22.503 14.497 9.575 1.00 62.22 84 ILE A C 1
ATOM 607 O O . ILE A 1 84 ? -23.016 15.501 9.058 1.00 62.22 84 ILE A O 1
ATOM 611 N N . PRO A 1 85 ? -22.968 13.259 9.321 1.00 60.47 85 PRO A N 1
ATOM 612 C CA . PRO A 1 85 ? -24.101 13.023 8.440 1.00 60.47 85 PRO A CA 1
ATOM 613 C C . PRO A 1 85 ? -25.362 13.695 8.991 1.00 60.47 85 PRO A C 1
ATOM 615 O O . PRO A 1 85 ? -25.564 13.822 10.198 1.00 60.47 85 PRO A O 1
ATOM 618 N N . ARG A 1 86 ? -26.230 14.152 8.082 1.00 58.88 86 ARG A N 1
ATOM 619 C CA . ARG A 1 86 ? -27.409 14.981 8.402 1.00 58.88 86 ARG A CA 1
ATOM 620 C C . ARG A 1 86 ? -28.384 14.300 9.371 1.00 58.88 86 ARG A C 1
ATOM 622 O O . ARG A 1 86 ? -29.044 15.012 10.111 1.00 58.88 86 ARG A O 1
ATOM 629 N N . SER A 1 87 ? -28.410 12.968 9.404 1.00 57.62 87 SER A N 1
ATOM 630 C CA . SER A 1 87 ? -29.197 12.158 10.343 1.00 57.62 87 SER A CA 1
ATOM 631 C C . SER A 1 87 ? -28.688 12.185 11.791 1.00 57.62 87 SER A C 1
ATOM 633 O O . SER A 1 87 ? -29.444 11.842 12.691 1.00 57.62 87 SER A O 1
ATOM 635 N N . LEU A 1 88 ? -27.430 12.588 12.025 1.00 56.66 88 LEU A N 1
ATOM 636 C CA . LEU A 1 88 ? -26.801 12.711 13.350 1.00 56.66 88 LEU A CA 1
ATOM 637 C C . LEU A 1 88 ? -26.697 14.164 13.838 1.00 56.66 88 LEU A C 1
ATOM 639 O O . LEU A 1 88 ? -26.187 14.414 14.930 1.00 56.66 88 LEU A O 1
ATOM 643 N N . ARG A 1 89 ? -27.176 15.138 13.054 1.00 69.56 89 ARG A N 1
ATOM 644 C CA . ARG A 1 89 ? -27.417 16.490 13.566 1.00 69.56 89 ARG A CA 1
ATOM 645 C C . ARG A 1 89 ? -28.685 16.425 14.411 1.00 69.56 89 ARG A C 1
ATOM 647 O O . ARG A 1 89 ? -29.773 16.378 13.848 1.00 69.56 89 ARG A O 1
ATOM 654 N N . SER A 1 90 ? -28.543 16.371 15.737 1.00 57.44 90 SER A N 1
ATOM 655 C CA . SER A 1 90 ? -29.696 16.472 16.637 1.00 57.44 90 SER A CA 1
ATOM 656 C C . SER A 1 90 ? -30.525 17.710 16.275 1.00 57.44 90 SER A C 1
ATOM 658 O O . SER A 1 90 ? -29.933 18.779 16.087 1.00 57.44 90 SER A O 1
ATOM 660 N N . PRO A 1 91 ? -31.860 17.597 16.168 1.00 56.31 91 PRO A N 1
ATOM 661 C CA . PRO A 1 91 ? -32.709 18.774 16.146 1.00 56.31 91 PRO A CA 1
ATOM 662 C C . PRO A 1 91 ? -32.588 19.442 17.520 1.00 56.31 91 PRO A C 1
ATOM 664 O O . PRO A 1 91 ? -32.714 18.768 18.545 1.00 56.31 91 PRO A O 1
ATOM 667 N N . LEU A 1 92 ? -32.237 20.729 17.523 1.00 47.69 92 LEU A N 1
ATOM 668 C CA . LEU A 1 92 ? -32.399 21.591 18.695 1.00 47.69 92 LEU A CA 1
ATOM 669 C C . LEU A 1 92 ? -33.884 21.712 19.043 1.00 47.69 92 LEU A C 1
ATOM 671 O O . LEU A 1 92 ? -34.693 21.768 18.087 1.00 47.69 92 LEU A O 1
#

pLDDT: mean 74.52, std 20.93, range [41.44, 98.19]

Foldseek 3Di:
DDDPPPPVPPPPPDPPVPPCPDLVNLVVLQVQLVVQLVVLVVQCVVDDDPVSVVVSVVSNVSSVLSNVCSVVVHNVVCVVVVDDDPVPPDDD

Secondary structure (DSSP, 8-state):
---SSSSTTS----GGGG----HHHHHHHHHHHHHHHHHHHHHHTT--SHHHHHHHHHHHHHHHHHHHHHHHSS-HHHHHTT---GGGS---